Protein 1DCZ (pdb70)

Sequence (77 aa):
AGAGKAGEGEIPAPLAGTVSKILVKEGDTVKAGQTVLVLEAMKMETEINAPTDGKVEKVLVKERDAVQGGQGLIKIG

B-factor: mean 32.0, std 0.0, range [32.0, 32.0]

Secondary structure (DSSP, 8-state):
--SS---SSEEEBSSS-EEEEE---TT-EE-TTSEEEEEEETTEEEEEE-SSSEEEEEE---TT-B--BTSEEEEE-

Solvent-accessible surface area: 5032 Å² total; per-residue (Å²): 164,58,89,24,148,30,60,168,34,53,8,64,7,79,68,68,10,56,4,39,128,48,99,5,136,102,55,65,89,2,146,60,42,102,32,0,0,28,0,74,16,189,211,138,126,41,119,6,76,5,72,81,103,12,88,2,92,114,23,87,4,145,96,224,63,77,7,79,41,21,46,3,0,0,71,23,81

Radius of gyration: 11.22 Å; Cα contacts (8 Å, |Δi|>4): 204; chains: 1; bounding box: 32×29×19 Å

Organism: Propionibacterium freudenreichii subsp. shermanii (NCBI:txid1752)

Nearest PDB structures (fol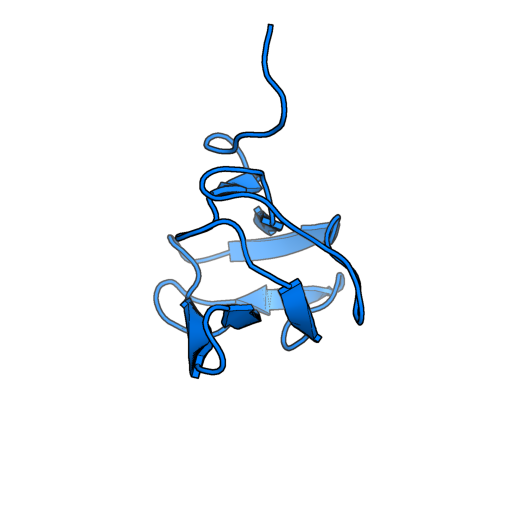dseek):
  1dd2-assembly1_A  TM=9.713E-01  e=3.442E-15  Propionibacterium freudenreichii subsp. shermanii
  2evb-assembly1_A  TM=9.423E-01  e=9.203E-09  Pyrococcus horikoshii OT3
  5gu9-assembly1_A  TM=9.365E-01  e=1.200E-08  Pyrococcus horikoshii OT3
  4hnv-assembly1_B  TM=8.820E-01  e=1.494E-07  Staphylococcus aureus
  4qsh-assembly1_D  TM=9.207E-01  e=4.321E-07  Listeria monocytogenes

Foldseek 3Di:
DDPFADDAQFDFAQFWFAFAFADADQPDWFAQFDFGTWTADPNDIDTHGHNHTFHFNDAPHDHRGTDGGRGGGTGGD

InterPro domains:
  IPR000089 Biotin/lipoyl attachment [PF00364] (56-122)
  IPR000089 Biotin/lipoyl attachment [PS50968] (46-123)
  IPR001882 Biotin-binding site [PS00188] (79-96)
  IPR011053 Single hybrid motif [SSF51230] (51-122)
  IPR050709 Biotin Carboxyl Carrier/Decarboxylase Components [PTHR45266] (2-122)

CATH classification: 2.40.50.100

Structure (mmCIF, N/CA/C/O backbone):
data_1DCZ
#
_entry.id   1DCZ
#
_cell.length_a   1.000
_cell.length_b   1.000
_cell.length_c   1.000
_cell.angle_alpha   90.00
_cell.angle_beta   90.00
_cell.angle_gamma   90.00
#
_symmetry.space_group_name_H-M   'P 1'
#
loop_
_atom_site.group_PDB
_atom_site.id
_atom_site.type_symbol
_atom_site.label_atom_id
_atom_site.label_alt_id
_atom_site.label_comp_id
_atom_site.label_asym_id
_atom_site.label_entity_id
_atom_site.label_seq_id
_atom_site.pdbx_PDB_ins_code
_atom_site.Cartn_x
_atom_site.Cartn_y
_atom_site.Cartn_z
_atom_site.occupancy
_atom_site.B_iso_or_equiv
_atom_site.auth_seq_id
_atom_site.auth_comp_id
_atom_site.auth_asym_id
_atom_site.auth_atom_id
_atom_site.pdbx_PDB_model_num
ATOM 1 N N . ALA A 1 1 ? 17.858 9.876 -6.108 1.00 32.00 47 ALA A N 1
ATOM 2 C CA . ALA A 1 1 ? 18.611 9.528 -4.871 1.00 32.00 47 ALA A CA 1
ATOM 3 C C . ALA A 1 1 ? 17.701 8.734 -3.938 1.00 32.00 47 ALA A C 1
ATOM 4 O O . ALA A 1 1 ? 17.782 8.854 -2.716 1.00 32.00 47 ALA A O 1
ATOM 13 N N . GLY A 1 2 ? 16.833 7.919 -4.531 1.00 32.00 48 GLY A N 1
ATOM 14 C CA . GLY A 1 2 ? 15.908 7.105 -3.746 1.00 32.00 48 GLY A CA 1
ATOM 15 C C . GLY A 1 2 ? 15.334 5.972 -4.589 1.00 32.00 48 GLY A C 1
ATOM 16 O O . GLY A 1 2 ? 14.864 6.187 -5.706 1.00 32.00 48 GLY A O 1
ATOM 20 N N . ALA A 1 3 ? 15.377 4.762 -4.040 1.00 32.00 49 ALA A N 1
ATOM 21 C CA . ALA A 1 3 ? 14.857 3.595 -4.749 1.00 32.00 49 ALA A CA 1
ATOM 22 C C . ALA A 1 3 ? 13.332 3.589 -4.716 1.00 32.00 49 ALA A C 1
ATOM 23 O O . ALA A 1 3 ? 12.677 3.162 -5.666 1.00 32.00 49 ALA A O 1
ATOM 30 N N . GLY A 1 4 ? 12.775 4.069 -3.607 1.00 32.00 50 GLY A N 1
ATOM 31 C CA . GLY A 1 4 ? 11.324 4.117 -3.454 1.00 32.00 50 GLY A CA 1
ATOM 32 C C . GLY A 1 4 ? 10.944 4.497 -2.027 1.00 32.00 50 GLY A C 1
ATOM 33 O O . GLY A 1 4 ? 11.348 3.843 -1.066 1.00 32.00 50 GLY A O 1
ATOM 37 N N . LYS A 1 5 ? 10.161 5.564 -1.901 1.00 32.00 51 LYS A N 1
ATOM 38 C CA . LYS A 1 5 ? 9.728 6.028 -0.585 1.00 32.00 51 LYS A CA 1
ATOM 39 C C . LYS A 1 5 ? 8.385 6.746 -0.687 1.00 32.00 51 LYS A C 1
ATOM 40 O O . LYS A 1 5 ? 7.915 7.062 -1.780 1.00 32.00 51 LYS A O 1
ATOM 59 N N . ALA A 1 6 ? 7.774 6.997 0.467 1.00 32.00 52 ALA A N 1
ATOM 60 C CA . ALA A 1 6 ? 6.482 7.676 0.504 1.00 32.00 52 ALA A CA 1
ATOM 61 C C . ALA A 1 6 ? 6.457 8.708 1.628 1.00 32.00 52 ALA A C 1
ATOM 62 O O . ALA A 1 6 ? 7.427 8.861 2.371 1.00 32.00 52 ALA A O 1
ATOM 69 N N . GLY A 1 7 ? 5.336 9.414 1.746 1.00 32.00 53 GLY A N 1
ATOM 70 C CA . GLY A 1 7 ? 5.196 10.428 2.787 1.00 32.00 53 GLY A CA 1
ATOM 71 C C . GLY A 1 7 ? 4.092 11.422 2.439 1.00 32.00 53 GLY A C 1
ATOM 72 O O . GLY A 1 7 ? 3.149 11.617 3.207 1.00 32.00 53 GLY A O 1
ATOM 76 N N . GLU A 1 8 ? 4.222 12.054 1.276 1.00 32.00 54 GLU A N 1
ATOM 77 C CA . GLU A 1 8 ? 3.231 13.034 0.839 1.00 32.00 54 GLU A CA 1
ATOM 78 C C . GLU A 1 8 ? 2.258 12.413 -0.158 1.00 32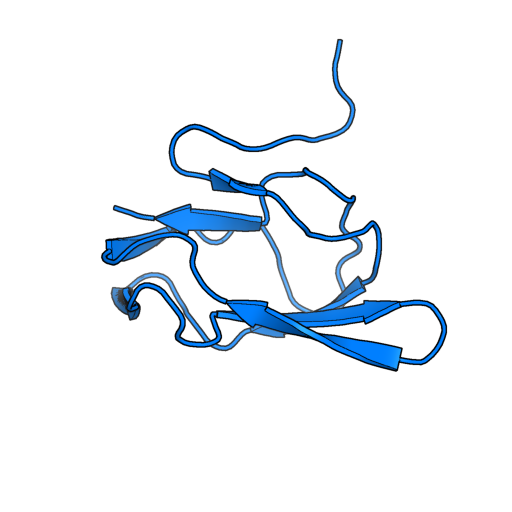.00 54 GLU A C 1
ATOM 79 O O . GLU A 1 8 ? 2.546 12.315 -1.351 1.00 32.00 54 GLU A O 1
ATOM 91 N N . GLY A 1 9 ? 1.099 11.999 0.346 1.00 32.00 55 GLY A N 1
ATOM 92 C CA . GLY A 1 9 ? 0.080 11.392 -0.506 1.00 32.00 55 GLY A CA 1
ATOM 93 C C . GLY A 1 9 ? 0.250 9.879 -0.564 1.00 32.00 55 GLY A C 1
ATOM 94 O O . GLY A 1 9 ? -0.680 9.123 -0.282 1.00 32.00 55 GLY A O 1
ATOM 98 N N . GLU A 1 10 ? 1.450 9.446 -0.935 1.00 32.00 56 GLU A N 1
ATOM 99 C CA . GLU A 1 10 ? 1.738 8.018 -1.032 1.00 32.00 56 GLU A CA 1
ATOM 100 C C . GLU A 1 10 ? 2.034 7.438 0.347 1.00 32.00 56 GLU A C 1
ATOM 101 O O . GLU A 1 10 ? 2.836 7.982 1.107 1.00 32.00 56 GLU A O 1
ATOM 113 N N . ILE A 1 11 ? 1.379 6.324 0.660 1.00 32.00 57 ILE A N 1
ATOM 114 C CA . ILE A 1 11 ? 1.583 5.672 1.951 1.00 32.00 57 ILE A CA 1
ATOM 115 C C . ILE A 1 11 ? 2.849 4.808 1.909 1.00 32.00 57 ILE A C 1
ATOM 116 O O . ILE A 1 11 ? 3.022 4.003 0.994 1.00 32.00 57 ILE A O 1
ATOM 132 N N . PRO A 1 12 ? 3.753 4.959 2.890 1.00 32.00 58 PRO A N 1
ATOM 133 C CA . PRO A 1 12 ? 4.996 4.176 2.931 1.00 32.00 58 PRO A CA 1
ATOM 134 C C . PRO A 1 12 ? 4.754 2.728 3.350 1.00 32.00 58 PRO A C 1
ATOM 135 O O . PRO A 1 12 ? 3.960 2.451 4.249 1.00 32.00 58 PRO A O 1
ATOM 146 N N . ALA A 1 13 ? 5.449 1.808 2.688 1.00 32.00 59 ALA A N 1
ATOM 147 C CA . ALA A 1 13 ? 5.305 0.389 2.998 1.00 32.00 59 ALA A CA 1
ATOM 148 C C . ALA A 1 13 ? 6.051 0.048 4.291 1.00 32.00 59 ALA A C 1
ATOM 149 O O . ALA A 1 13 ? 7.072 0.659 4.604 1.00 32.00 59 ALA A O 1
ATOM 156 N N . PRO A 1 14 ? 5.549 -0.930 5.058 1.00 32.00 60 PRO A N 1
ATOM 157 C CA . PRO A 1 14 ? 6.183 -1.340 6.321 1.00 32.00 60 PRO A CA 1
ATOM 158 C C . PRO A 1 14 ? 7.482 -2.110 6.095 1.00 32.00 60 PRO A C 1
ATOM 159 O O . PRO A 1 14 ? 8.393 -2.074 6.922 1.00 32.00 60 PRO A O 1
ATOM 170 N N . LEU A 1 15 ? 7.555 -2.806 4.965 1.00 32.00 61 LEU A N 1
ATOM 171 C CA . LEU A 1 15 ? 8.746 -3.584 4.636 1.00 32.00 61 LEU A CA 1
ATOM 172 C C . LEU A 1 15 ? 8.746 -3.960 3.158 1.00 32.00 61 LEU A C 1
ATOM 173 O O . LEU A 1 15 ? 7.706 -3.950 2.500 1.00 32.00 61 LEU A O 1
ATOM 189 N N . ALA A 1 16 ? 9.927 -4.293 2.645 1.00 32.00 62 ALA A N 1
ATOM 190 C CA . ALA A 1 16 ? 10.057 -4.673 1.241 1.00 32.00 62 ALA A CA 1
ATOM 191 C C . ALA A 1 16 ? 9.576 -6.105 1.031 1.00 32.00 62 ALA A C 1
ATOM 192 O O . ALA A 1 1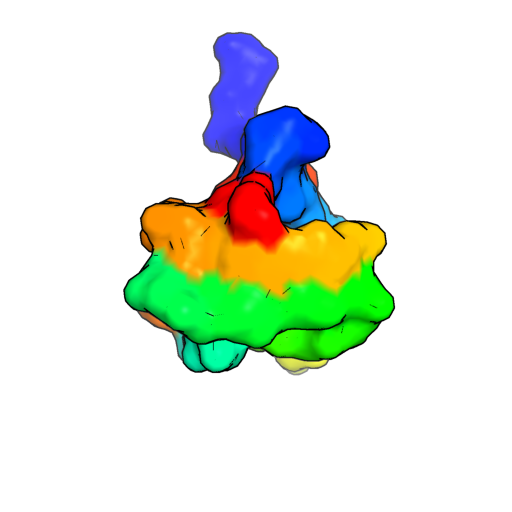6 ? 10.326 -7.062 1.222 1.00 32.00 62 ALA A O 1
ATOM 199 N N . GLY A 1 17 ? 8.313 -6.240 0.635 1.00 32.00 63 GLY A N 1
ATOM 200 C CA . GLY A 1 17 ? 7.736 -7.561 0.400 1.00 32.00 63 GLY A CA 1
ATOM 201 C C . GLY A 1 17 ? 7.158 -7.657 -1.007 1.00 32.00 63 GLY A C 1
ATOM 202 O O . GLY A 1 17 ? 7.721 -7.122 -1.963 1.00 32.00 63 GLY A O 1
ATOM 206 N N . THR A 1 18 ? 6.026 -8.345 -1.124 1.00 32.00 64 THR A N 1
ATOM 207 C CA . THR A 1 18 ? 5.376 -8.508 -2.421 1.00 32.00 64 THR A CA 1
ATOM 208 C C . THR A 1 18 ? 3.868 -8.324 -2.288 1.00 32.00 64 THR A C 1
ATOM 209 O O . THR A 1 18 ? 3.255 -8.778 -1.322 1.00 32.00 64 THR A O 1
ATOM 220 N N . VAL A 1 19 ? 3.276 -7.653 -3.272 1.00 32.00 65 VAL A N 1
ATOM 221 C CA . VAL A 1 19 ? 1.835 -7.412 -3.259 1.00 32.00 65 VAL A CA 1
ATOM 222 C C . VAL A 1 19 ? 1.080 -8.713 -3.517 1.00 32.00 65 VAL A C 1
ATOM 223 O O . VAL A 1 19 ? 1.334 -9.411 -4.498 1.00 32.00 65 VAL A O 1
ATOM 236 N N . SER A 1 20 ? 0.149 -9.030 -2.621 1.00 32.00 66 SER A N 1
ATOM 237 C CA . SER A 1 20 ? -0.639 -10.251 -2.758 1.00 32.00 66 SER A CA 1
ATOM 238 C C . SER A 1 20 ? -2.005 -9.941 -3.363 1.00 32.00 66 SER A C 1
ATOM 239 O O . SER A 1 20 ? -2.409 -10.540 -4.360 1.00 32.00 66 SER A O 1
ATOM 247 N N . LYS A 1 21 ? -2.713 -8.999 -2.745 1.00 32.00 67 LYS A N 1
ATOM 248 C CA . LYS A 1 21 ? -4.037 -8.617 -3.229 1.00 32.00 67 LYS A CA 1
ATOM 249 C C . LYS A 1 21 ? -4.344 -7.168 -2.860 1.00 32.00 67 LYS A C 1
ATOM 250 O O . LYS A 1 21 ? -3.897 -6.666 -1.829 1.00 32.00 67 LYS A O 1
ATOM 269 N N . ILE A 1 22 ? -5.117 -6.505 -3.716 1.00 32.00 68 ILE A N 1
ATOM 270 C CA . ILE A 1 22 ? -5.487 -5.113 -3.476 1.00 32.00 68 ILE A CA 1
ATOM 271 C C . ILE A 1 22 ? -6.896 -5.038 -2.894 1.00 32.00 68 ILE A C 1
ATOM 272 O O . ILE A 1 22 ? -7.827 -5.662 -3.404 1.00 32.00 68 ILE A O 1
ATOM 288 N N . LEU A 1 23 ? -7.042 -4.270 -1.818 1.00 32.00 69 LEU A N 1
ATOM 289 C CA . LEU A 1 23 ? -8.343 -4.124 -1.171 1.00 32.00 69 LEU A CA 1
ATOM 290 C C . LEU A 1 23 ? -9.015 -2.824 -1.602 1.00 32.00 69 LEU A C 1
ATOM 291 O O . LEU A 1 23 ? -10.238 -2.755 -1.728 1.00 32.00 69 LEU A O 1
ATOM 307 N N . VAL A 1 24 ? -8.205 -1.793 -1.825 1.00 32.00 70 VAL A N 1
ATOM 308 C CA . VAL A 1 24 ? -8.738 -0.498 -2.239 1.00 32.00 70 VAL A CA 1
ATOM 309 C C . VAL A 1 24 ? -8.393 -0.213 -3.697 1.00 32.00 70 VAL A C 1
ATOM 310 O O . VAL A 1 24 ? -7.341 -0.617 -4.194 1.00 32.00 70 VAL A O 1
ATOM 323 N N . LYS A 1 25 ? -9.293 0.493 -4.373 1.00 32.00 71 LYS A N 1
ATOM 324 C CA . LYS A 1 25 ? -9.082 0.839 -5.775 1.00 32.00 71 LYS A CA 1
ATOM 325 C C . LYS A 1 25 ? -9.449 2.299 -6.015 1.00 32.00 71 LYS A C 1
ATOM 326 O O . LYS A 1 25 ? -10.153 2.916 -5.216 1.00 32.00 71 LYS A O 1
ATOM 345 N N . GLU A 1 26 ? -8.962 2.847 -7.125 1.00 32.00 72 GLU A N 1
ATOM 346 C CA . GLU A 1 26 ? -9.244 4.241 -7.464 1.00 32.00 72 GLU A CA 1
ATOM 347 C C . GLU A 1 26 ? -10.747 4.469 -7.595 1.00 32.00 72 GLU A C 1
ATOM 348 O O . GLU A 1 26 ? -11.358 4.120 -8.605 1.00 32.00 72 GLU A O 1
ATOM 360 N N . GLY A 1 27 ? -11.335 5.059 -6.558 1.00 32.00 73 GLY A N 1
ATOM 361 C CA . GLY A 1 27 ? -12.770 5.331 -6.562 1.00 32.00 73 GLY A CA 1
ATOM 362 C C . GLY A 1 27 ? -13.379 5.058 -5.189 1.00 32.00 73 GLY A C 1
ATOM 363 O O . GLY A 1 27 ? -14.354 5.694 -4.791 1.00 32.00 73 GLY A O 1
ATOM 367 N N . ASP A 1 28 ? -12.793 4.103 -4.471 1.00 32.00 74 ASP A N 1
ATOM 368 C CA . ASP A 1 28 ? -13.288 3.753 -3.142 1.00 32.00 74 ASP A CA 1
ATOM 369 C C . ASP A 1 28 ? -12.578 4.579 -2.074 1.00 32.00 74 ASP A C 1
ATOM 370 O O . ASP A 1 28 ? -11.420 4.966 -2.235 1.00 32.00 74 ASP A O 1
ATOM 379 N N . THR A 1 29 ? -13.286 4.843 -0.980 1.00 32.00 75 THR A N 1
ATOM 380 C CA . THR A 1 29 ? -12.716 5.624 0.115 1.00 32.00 75 THR A CA 1
ATOM 381 C C . THR A 1 29 ? -12.198 4.700 1.212 1.00 32.00 75 THR A C 1
ATOM 382 O O . THR A 1 29 ? -12.721 3.605 1.420 1.00 32.00 75 THR A O 1
ATOM 393 N N . VAL A 1 30 ? -11.163 5.1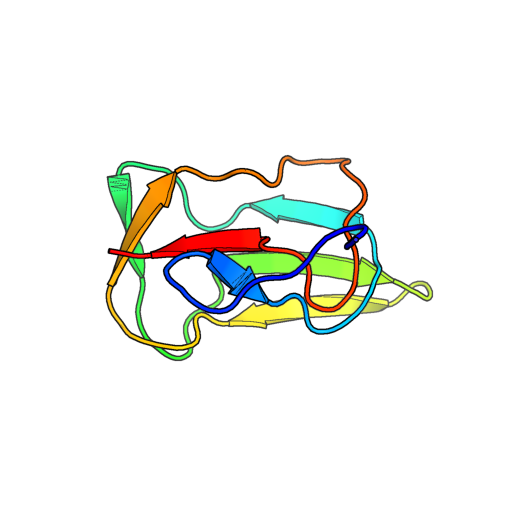54 1.912 1.00 32.00 76 VAL A N 1
ATOM 394 C CA . VAL A 1 30 ? -10.577 4.360 2.988 1.00 32.00 76 VAL A CA 1
ATOM 395 C C . VAL A 1 30 ? -10.580 5.146 4.295 1.00 32.00 76 VAL A C 1
ATOM 396 O O . VAL A 1 30 ? -10.848 6.347 4.314 1.00 32.00 76 VAL A O 1
ATOM 409 N N . LYS A 1 31 ? -10.276 4.452 5.388 1.00 32.00 77 LYS A N 1
ATOM 410 C CA . LYS A 1 31 ? -10.243 5.090 6.700 1.00 32.00 77 LYS A CA 1
ATOM 411 C C . LYS A 1 31 ? -8.926 4.784 7.405 1.00 32.00 77 LYS A C 1
ATOM 412 O O . LYS A 1 31 ? -8.327 3.727 7.201 1.00 32.00 77 LYS A O 1
ATOM 431 N N . ALA A 1 32 ? -8.481 5.723 8.235 1.00 32.00 78 ALA A N 1
ATOM 432 C CA . ALA A 1 32 ? -7.228 5.549 8.969 1.00 32.00 78 ALA A CA 1
ATOM 433 C C . ALA A 1 32 ? -7.298 4.318 9.869 1.00 32.00 78 ALA A C 1
ATOM 434 O O . ALA A 1 32 ? -7.840 4.368 10.973 1.00 32.00 78 ALA A O 1
ATOM 441 N N . GLY A 1 33 ? -6.739 3.213 9.384 1.00 32.00 79 GLY A N 1
ATOM 442 C CA . GLY A 1 33 ? -6.739 1.971 10.152 1.00 32.00 79 GLY A CA 1
ATOM 443 C C . GLY A 1 33 ? -7.220 0.802 9.298 1.00 32.00 79 GLY A C 1
ATOM 444 O O . GLY A 1 33 ? -6.731 -0.321 9.425 1.00 32.00 79 GLY A O 1
ATOM 448 N N . GLN A 1 34 ? -8.186 1.078 8.427 1.00 32.00 80 GLN A N 1
ATOM 449 C CA . GLN A 1 34 ? -8.731 0.042 7.554 1.00 32.00 80 GLN A CA 1
ATOM 450 C C . GLN A 1 34 ? -7.655 -0.481 6.607 1.00 32.00 80 GLN A C 1
ATOM 451 O O . GLN A 1 34 ? -6.812 0.275 6.123 1.00 32.00 80 GLN A O 1
ATOM 465 N N . THR A 1 35 ? -7.695 -1.785 6.346 1.00 32.00 81 THR A N 1
ATOM 466 C CA . THR A 1 35 ? -6.720 -2.404 5.453 1.00 32.00 81 THR A CA 1
ATOM 467 C C . THR A 1 35 ? -6.910 -1.896 4.028 1.00 32.00 81 THR A C 1
ATOM 468 O O . THR A 1 35 ? -8.035 -1.749 3.550 1.00 32.00 81 THR A O 1
ATOM 479 N N . VAL A 1 36 ? -5.795 -1.622 3.356 1.00 32.00 82 VAL A N 1
ATOM 480 C CA . VAL A 1 36 ? -5.847 -1.123 1.983 1.00 32.00 82 VAL A CA 1
ATOM 481 C C . VAL A 1 36 ? -5.257 -2.141 1.005 1.00 32.00 82 VAL A C 1
ATOM 482 O O . VAL A 1 36 ? -5.671 -2.220 -0.151 1.00 32.00 82 VAL A O 1
ATOM 495 N N . LEU A 1 37 ? -4.282 -2.913 1.478 1.00 32.00 83 LEU A N 1
ATOM 496 C CA . LEU A 1 37 ? -3.643 -3.913 0.628 1.00 32.00 83 LEU A CA 1
ATOM 497 C C . LEU A 1 37 ? -2.898 -4.942 1.475 1.00 32.00 83 LEU A C 1
ATOM 498 O O . LEU A 1 37 ? -2.409 -4.637 2.563 1.00 32.00 83 LEU A O 1
ATOM 514 N N . VAL A 1 38 ? -2.814 -6.165 0.957 1.00 32.00 84 VAL A N 1
ATOM 515 C CA . VAL A 1 38 ? -2.123 -7.239 1.665 1.00 32.00 84 VAL A CA 1
ATOM 516 C C . VAL A 1 38 ? -0.732 -7.448 1.074 1.00 32.00 84 VAL A C 1
ATOM 517 O O . VAL A 1 38 ? -0.551 -7.431 -0.144 1.00 32.00 84 VAL A O 1
ATOM 530 N N . LEU A 1 39 ? 0.251 -7.643 1.949 1.00 32.00 85 LEU A N 1
ATOM 531 C CA . LEU A 1 39 ? 1.625 -7.852 1.501 1.00 32.00 85 LEU A CA 1
ATOM 532 C C . LEU A 1 39 ? 2.095 -9.259 1.854 1.00 32.00 85 LEU A C 1
ATOM 533 O O . LEU A 1 39 ? 1.510 -9.932 2.703 1.00 32.00 85 LEU A O 1
ATOM 549 N N . GLU A 1 40 ? 3.162 -9.696 1.191 1.00 32.00 86 GLU A N 1
ATOM 550 C CA . GLU A 1 40 ? 3.710 -11.026 1.437 1.00 32.00 86 GLU A CA 1
ATOM 551 C C . GLU A 1 40 ? 5.233 -10.969 1.514 1.00 32.00 86 GLU A C 1
ATOM 552 O O . GLU A 1 40 ? 5.909 -10.693 0.524 1.00 32.00 86 GLU A O 1
ATOM 564 N N . ALA A 1 41 ? 5.763 -11.233 2.705 1.00 32.00 87 ALA A N 1
ATOM 565 C CA . ALA A 1 41 ? 7.209 -11.209 2.906 1.00 32.00 87 ALA A CA 1
ATOM 566 C C . ALA A 1 41 ? 7.612 -12.202 3.992 1.00 32.00 87 ALA A C 1
ATOM 567 O O . ALA A 1 41 ? 6.946 -12.324 5.020 1.00 32.00 87 ALA A O 1
ATOM 574 N N . MET A 1 42 ? 8.711 -12.912 3.750 1.00 32.00 88 MET A N 1
ATOM 575 C CA . MET A 1 42 ? 9.202 -13.897 4.712 1.00 32.00 88 MET A CA 1
ATOM 576 C C . MET A 1 42 ? 8.159 -14.987 4.942 1.00 32.00 88 MET A C 1
ATOM 577 O O . MET A 1 42 ? 8.052 -15.544 6.035 1.00 32.00 88 MET A O 1
ATOM 591 N N . LYS A 1 43 ? 7.391 -15.286 3.896 1.00 32.00 89 LYS A N 1
ATOM 592 C CA . LYS A 1 43 ? 6.355 -16.314 3.988 1.00 32.00 89 LYS A CA 1
ATOM 593 C C . LYS A 1 43 ? 5.326 -15.942 5.053 1.00 32.00 89 LYS A C 1
ATOM 594 O O . LYS A 1 43 ? 4.765 -16.808 5.725 1.00 32.00 89 LYS A O 1
ATOM 613 N N . MET A 1 44 ? 5.084 -14.642 5.197 1.00 32.00 90 MET A N 1
ATOM 614 C CA . MET A 1 44 ? 4.120 -14.162 6.183 1.00 32.00 90 MET A CA 1
ATOM 615 C C . MET A 1 44 ? 3.270 -13.040 5.595 1.00 32.00 90 MET A C 1
ATOM 616 O O . M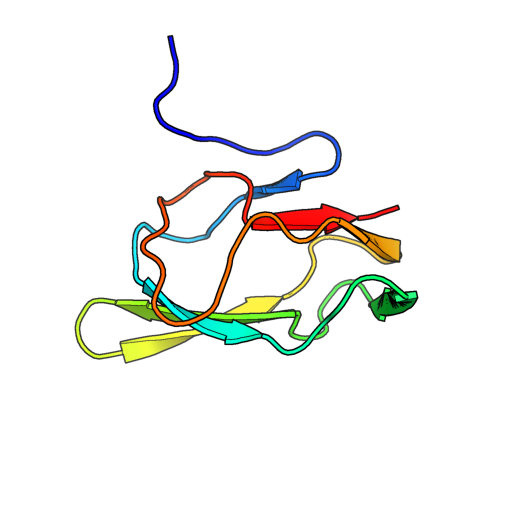ET A 1 44 ? 3.788 -12.012 5.159 1.00 32.00 90 MET A O 1
ATOM 630 N N . GLU A 1 45 ? 1.957 -13.250 5.589 1.00 32.00 91 GLU A N 1
ATOM 631 C CA . GLU A 1 45 ? 1.036 -12.251 5.053 1.00 32.00 91 GLU A CA 1
ATOM 632 C C . GLU A 1 45 ? 0.933 -11.060 6.001 1.00 32.00 91 GLU A C 1
ATOM 633 O O . GLU A 1 45 ? 0.642 -11.216 7.187 1.00 32.00 91 GLU A O 1
ATOM 645 N N . THR A 1 46 ? 1.176 -9.868 5.464 1.00 32.00 92 THR A N 1
ATOM 646 C CA . THR A 1 46 ? 1.109 -8.652 6.269 1.00 32.00 92 THR A CA 1
ATOM 647 C C . THR A 1 46 ? 0.050 -7.705 5.715 1.00 32.00 92 THR A C 1
ATOM 648 O O . THR A 1 46 ? 0.050 -7.375 4.529 1.00 32.00 92 THR A O 1
ATOM 659 N N . GLU A 1 47 ? -0.854 -7.272 6.589 1.00 32.00 93 GLU A N 1
ATOM 660 C CA . GLU A 1 47 ? -1.920 -6.361 6.179 1.00 32.00 93 GLU A CA 1
ATOM 661 C C . GLU A 1 47 ? -1.436 -4.916 6.231 1.00 32.00 93 GLU A C 1
ATOM 662 O O . GLU A 1 47 ? -0.704 -4.523 7.139 1.00 32.00 93 GLU A O 1
ATOM 674 N N . ILE A 1 48 ? -1.855 -4.129 5.245 1.00 32.00 94 ILE A N 1
ATOM 675 C CA . ILE A 1 48 ? -1.462 -2.724 5.185 1.00 32.00 94 ILE A CA 1
ATOM 676 C C . ILE A 1 48 ? -2.653 -1.827 5.508 1.00 32.00 94 ILE A C 1
ATOM 677 O O . ILE A 1 48 ? -3.662 -1.834 4.805 1.00 32.00 94 ILE A O 1
ATOM 693 N N . ASN A 1 49 ? -2.523 -1.055 6.583 1.00 32.00 95 ASN A N 1
ATOM 694 C CA . ASN A 1 49 ? -3.595 -0.154 6.995 1.00 32.00 95 ASN A CA 1
ATOM 695 C C . ASN A 1 49 ? -3.262 1.282 6.605 1.00 32.00 95 ASN A C 1
ATOM 696 O O . ASN A 1 49 ? -2.119 1.724 6.721 1.00 32.00 95 ASN A O 1
ATOM 707 N N . ALA A 1 50 ? -4.276 2.006 6.137 1.00 32.00 96 ALA A N 1
ATOM 708 C CA . ALA A 1 50 ? -4.082 3.395 5.729 1.00 32.00 96 ALA A CA 1
ATOM 709 C C . ALA A 1 50 ? -3.616 4.242 6.917 1.00 32.00 96 ALA A C 1
ATOM 710 O O . ALA A 1 50 ? -4.038 4.014 8.051 1.00 32.00 96 ALA A O 1
ATOM 717 N N . PRO A 1 51 ? -2.741 5.228 6.675 1.00 32.00 97 PRO A N 1
ATOM 718 C CA . PRO A 1 51 ? -2.229 6.100 7.742 1.00 32.00 97 PRO A CA 1
ATOM 719 C C . PRO A 1 51 ? -3.280 7.095 8.230 1.00 32.00 97 PRO A C 1
ATOM 720 O O . PRO A 1 51 ? -3.359 7.404 9.419 1.00 32.00 97 PRO A O 1
ATOM 731 N N . THR A 1 52 ? -4.086 7.590 7.295 1.00 32.00 98 THR A N 1
ATOM 732 C CA . THR A 1 52 ? -5.133 8.549 7.635 1.00 32.00 98 THR A CA 1
ATOM 733 C C . THR A 1 52 ? -6.342 8.357 6.727 1.00 32.00 98 THR A C 1
ATOM 734 O O . THR A 1 52 ? -6.259 7.702 5.688 1.00 32.00 98 THR A O 1
ATOM 745 N N . ASP A 1 53 ? -7.469 8.938 7.130 1.00 32.00 99 ASP A N 1
ATOM 746 C CA . ASP A 1 53 ? -8.695 8.826 6.344 1.00 32.00 99 ASP A CA 1
ATOM 747 C C . ASP A 1 53 ? -8.548 9.567 5.020 1.00 32.00 99 ASP A C 1
ATOM 748 O O . ASP A 1 53 ? -7.933 10.632 4.952 1.00 32.00 99 ASP A O 1
ATOM 757 N N . GLY A 1 54 ? -9.121 8.991 3.968 1.00 32.00 100 GLY A N 1
ATOM 758 C CA . GLY A 1 54 ? -9.050 9.604 2.644 1.00 32.00 100 GLY A CA 1
ATOM 759 C C . GLY A 1 54 ? -9.622 8.671 1.582 1.00 32.00 100 GLY A C 1
ATOM 760 O O . GLY A 1 54 ? -10.371 7.743 1.888 1.00 32.00 100 GLY A O 1
ATOM 764 N N . LYS A 1 55 ? -9.261 8.930 0.328 1.00 32.00 101 LYS A N 1
ATOM 765 C CA . LYS A 1 55 ? -9.743 8.109 -0.779 1.00 32.00 101 LYS A CA 1
ATOM 766 C C . LYS A 1 55 ? -8.599 7.772 -1.731 1.00 32.00 101 LYS A C 1
ATOM 767 O O . LYS A 1 55 ? -7.682 8.570 -1.930 1.00 32.00 101 LYS A O 1
ATOM 786 N N . VAL A 1 56 ? -8.664 6.580 -2.318 1.00 32.00 102 VAL A N 1
ATOM 787 C CA . VAL A 1 56 ? -7.631 6.142 -3.252 1.00 32.00 102 VAL A CA 1
ATOM 788 C C . VAL A 1 56 ? -7.785 6.866 -4.586 1.00 32.00 102 VAL A C 1
ATOM 789 O O . VAL A 1 56 ? -8.753 6.654 -5.316 1.00 32.00 102 VAL A O 1
ATOM 802 N N . GLU A 1 57 ? -6.8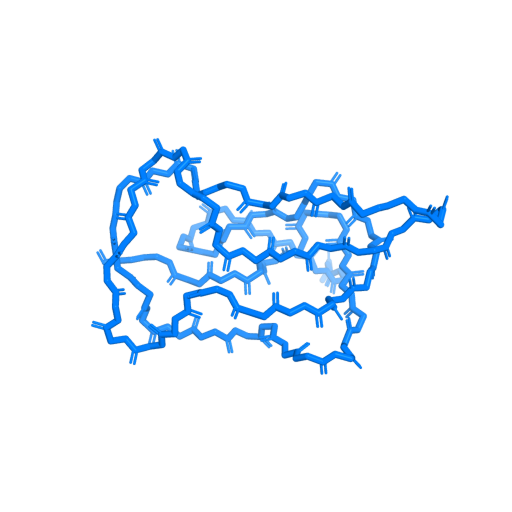19 7.728 -4.894 1.00 32.00 103 GLU A N 1
ATOM 803 C CA . GLU A 1 57 ? -6.858 8.484 -6.143 1.00 32.00 103 GLU A CA 1
ATOM 804 C C . GLU A 1 57 ? -6.057 7.773 -7.231 1.00 32.00 103 GLU A C 1
ATOM 805 O O . GLU A 1 57 ? -6.358 7.892 -8.419 1.00 32.00 103 GLU A O 1
ATOM 817 N N . LYS A 1 58 ? -5.032 7.031 -6.816 1.00 32.00 104 LYS A N 1
ATOM 818 C CA . LYS A 1 58 ? -4.197 6.306 -7.769 1.00 32.00 104 LYS A CA 1
ATOM 819 C C . LYS A 1 58 ? -3.402 5.214 -7.061 1.00 32.00 104 LYS A C 1
ATOM 820 O O . LYS A 1 58 ? -2.712 5.469 -6.073 1.00 32.00 104 LYS A O 1
ATOM 839 N N . VAL A 1 59 ? -3.506 3.993 -7.578 1.00 32.00 105 VAL A N 1
ATOM 840 C CA . VAL A 1 59 ? -2.791 2.863 -6.989 1.00 32.00 105 VAL A CA 1
ATOM 841 C C . VAL A 1 59 ? -1.563 2.519 -7.827 1.00 32.00 105 VAL A C 1
ATOM 842 O O . VAL A 1 59 ? -1.677 2.023 -8.948 1.00 32.00 105 VAL A O 1
ATOM 855 N N . LEU A 1 60 ? -0.388 2.787 -7.267 1.00 32.00 106 LEU A N 1
ATOM 856 C CA . LEU A 1 60 ? 0.861 2.502 -7.967 1.00 32.00 106 LEU A CA 1
ATOM 857 C C . LEU A 1 60 ? 1.215 1.023 -7.846 1.00 32.00 106 LEU A C 1
ATOM 858 O O . LEU A 1 60 ? 1.816 0.438 -8.748 1.00 32.00 106 LEU A O 1
ATOM 874 N N . VAL A 1 61 ? 0.835 0.425 -6.720 1.00 32.00 107 VAL A N 1
ATOM 875 C CA . VAL A 1 61 ? 1.118 -0.988 -6.488 1.00 32.00 107 VAL A CA 1
ATOM 876 C C . VAL A 1 61 ? 0.082 -1.864 -7.187 1.00 32.00 107 VAL A C 1
ATOM 877 O O . VAL A 1 61 ? -1.105 -1.539 -7.225 1.00 32.00 107 VAL A O 1
ATOM 890 N N . LYS A 1 62 ? 0.546 -2.982 -7.738 1.00 32.00 108 LYS A N 1
ATOM 891 C CA . LYS A 1 62 ? -0.346 -3.905 -8.434 1.00 32.00 108 LYS A CA 1
ATOM 892 C C . LYS A 1 62 ? -0.146 -5.325 -7.915 1.00 32.00 108 LYS A C 1
ATOM 893 O O . LYS A 1 62 ? 0.867 -5.635 -7.288 1.00 32.00 108 LYS A O 1
ATOM 912 N N . GLU A 1 63 ? -1.125 -6.185 -8.183 1.00 32.00 109 GLU A N 1
ATOM 913 C CA . GLU A 1 63 ? -1.049 -7.574 -7.738 1.00 32.00 109 GLU A CA 1
ATOM 914 C C . GLU A 1 63 ? 0.160 -8.268 -8.359 1.00 32.00 109 GLU A C 1
ATOM 915 O O . GLU A 1 63 ? 0.543 -7.982 -9.494 1.00 32.00 109 GLU A O 1
ATOM 927 N N . ARG A 1 64 ? 0.758 -9.182 -7.599 1.00 32.00 110 ARG A N 1
ATOM 928 C CA . ARG A 1 64 ? 1.928 -9.917 -8.077 1.00 32.00 110 ARG A CA 1
ATOM 929 C C . ARG A 1 64 ? 3.071 -8.956 -8.394 1.00 32.00 110 ARG A C 1
ATOM 930 O O . ARG A 1 64 ? 3.867 -9.193 -9.302 1.00 32.00 110 ARG A O 1
ATOM 951 N N . ASP A 1 65 ? 3.141 -7.868 -7.631 1.00 32.00 111 ASP A N 1
ATOM 952 C CA . ASP A 1 65 ? 4.190 -6.873 -7.834 1.00 32.00 111 ASP A CA 1
ATOM 953 C C . ASP A 1 65 ? 5.068 -6.766 -6.591 1.00 32.00 111 ASP A C 1
ATOM 954 O O . ASP A 1 65 ? 4.603 -6.959 -5.467 1.00 32.00 111 ASP A O 1
ATOM 963 N N . ALA A 1 66 ? 6.343 -6.458 -6.806 1.00 32.00 112 ALA A N 1
ATOM 964 C CA . ALA A 1 66 ? 7.283 -6.328 -5.695 1.00 32.00 112 ALA A CA 1
ATOM 965 C C . ALA A 1 66 ? 7.342 -4.883 -5.211 1.00 32.00 112 ALA A C 1
ATOM 966 O O . ALA A 1 66 ? 7.369 -3.946 -6.008 1.00 32.00 112 ALA A O 1
ATOM 973 N N . VAL A 1 67 ? 7.364 -4.715 -3.891 1.00 32.00 113 VAL A N 1
ATOM 974 C CA . VAL A 1 67 ? 7.421 -3.379 -3.304 1.00 32.00 113 VAL A CA 1
ATOM 975 C C . VAL A 1 67 ? 8.644 -3.248 -2.400 1.00 32.00 113 VAL A C 1
ATOM 976 O O . VAL A 1 67 ? 9.418 -4.191 -2.237 1.00 32.00 113 VAL A O 1
ATOM 989 N N . GLN A 1 68 ? 8.807 -2.066 -1.814 1.00 32.00 114 GLN A N 1
ATOM 990 C CA . GLN A 1 68 ? 9.938 -1.818 -0.924 1.00 32.00 114 GLN A CA 1
ATOM 991 C C . GLN A 1 68 ? 9.475 -1.083 0.329 1.00 32.00 114 GLN A C 1
ATOM 992 O O . GLN A 1 68 ? 8.584 -0.236 0.276 1.00 32.00 114 GLN A O 1
ATOM 1006 N N . GLY A 1 69 ? 10.092 -1.418 1.461 1.00 32.00 115 GLY A N 1
ATOM 1007 C CA . GLY A 1 69 ? 9.736 -0.785 2.730 1.00 32.00 115 GLY A CA 1
ATOM 1008 C C . GLY A 1 69 ? 9.934 0.726 2.658 1.00 32.00 115 GLY A C 1
ATOM 1009 O O . GLY A 1 69 ? 11.050 1.213 2.473 1.00 32.00 115 GLY A O 1
ATOM 1013 N N . GLY A 1 70 ? 8.836 1.462 2.805 1.00 32.00 116 GLY A N 1
ATOM 1014 C CA . GLY A 1 70 ? 8.896 2.920 2.752 1.00 32.00 116 GLY A CA 1
ATOM 1015 C C . GLY A 1 70 ? 8.387 3.438 1.410 1.00 32.00 116 GLY A C 1
ATOM 1016 O O . GLY A 1 70 ? 7.864 4.548 1.317 1.00 32.00 116 GLY A O 1
ATOM 1020 N N . GLN A 1 71 ? 8.546 2.621 0.369 1.00 32.00 117 GLN A N 1
ATOM 1021 C CA . GLN A 1 71 ? 8.100 3.005 -0.971 1.00 32.00 117 GLN A CA 1
ATOM 1022 C C . GLN A 1 71 ? 6.603 3.305 -0.978 1.00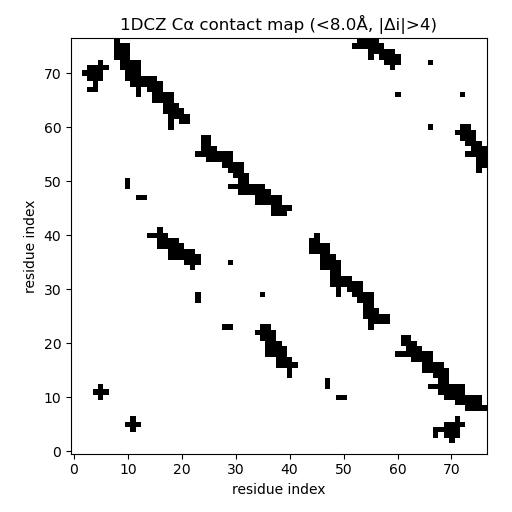 32.00 117 GLN A C 1
ATOM 1023 O O . GLN A 1 71 ? 5.821 2.655 -0.284 1.00 32.00 117 GLN A O 1
ATOM 1037 N N . GLY A 1 72 ? 6.216 4.299 -1.772 1.00 32.00 118 GLY A N 1
ATOM 1038 C CA . GLY A 1 72 ? 4.811 4.684 -1.866 1.00 32.00 118 GLY A CA 1
ATOM 1039 C C . GLY A 1 72 ? 3.967 3.527 -2.390 1.00 32.00 118 GLY A C 1
ATOM 1040 O O . GLY A 1 72 ? 4.168 3.048 -3.506 1.00 32.00 118 GLY A O 1
ATOM 1044 N N . LEU A 1 73 ? 3.020 3.085 -1.569 1.00 32.00 119 LEU A N 1
ATOM 1045 C CA . LEU A 1 73 ? 2.146 1.981 -1.955 1.00 32.00 119 LEU A CA 1
ATOM 1046 C C . LEU A 1 73 ? 0.918 2.509 -2.690 1.00 32.00 119 LEU A C 1
ATOM 1047 O O . LEU A 1 73 ? 0.649 2.132 -3.830 1.00 32.00 119 LEU A O 1
ATOM 1063 N N . ILE A 1 74 ? 0.177 3.389 -2.023 1.00 32.00 120 ILE A N 1
ATOM 1064 C CA . ILE A 1 74 ? -1.024 3.966 -2.621 1.00 32.00 120 ILE A CA 1
ATOM 1065 C C . ILE A 1 74 ? -1.141 5.443 -2.257 1.00 32.00 120 ILE A C 1
ATOM 1066 O O . ILE A 1 74 ? -0.673 5.878 -1.205 1.00 32.00 120 ILE A O 1
ATOM 1082 N N . LYS A 1 75 ? -1.774 6.208 -3.142 1.00 32.00 121 LYS A N 1
ATOM 1083 C CA . LYS A 1 75 ? -1.954 7.638 -2.908 1.00 32.00 121 LYS A CA 1
ATOM 1084 C C . LYS A 1 75 ? -3.328 7.906 -2.303 1.00 32.00 121 LYS A C 1
ATOM 1085 O O . LYS A 1 75 ? -4.351 7.469 -2.830 1.00 32.00 121 LYS A O 1
ATOM 1104 N N . ILE A 1 76 ? -3.338 8.630 -1.187 1.00 32.00 122 ILE A N 1
ATOM 1105 C CA . ILE A 1 76 ? -4.593 8.951 -0.513 1.00 32.00 122 ILE A CA 1
ATOM 1106 C C . ILE A 1 76 ? -4.948 10.420 -0.717 1.00 32.00 122 ILE A C 1
ATOM 1107 O O . ILE A 1 76 ? -4.071 11.282 -0.785 1.00 32.00 122 ILE A O 1
ATOM 1123 N N . GLY A 1 77 ? 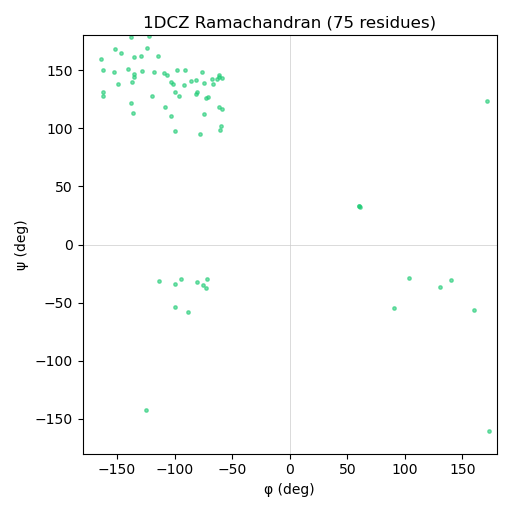-6.246 10.695 -0.814 1.00 32.00 123 GLY A N 1
ATOM 1124 C CA . GLY A 1 77 ? -6.712 12.065 -1.010 1.00 32.00 123 GLY A CA 1
ATOM 1125 C C . GLY A 1 77 ? -8.235 12.128 -0.970 1.00 32.00 123 GLY A C 1
ATOM 1126 O O . GLY A 1 77 ? -8.774 12.263 0.116 1.00 0.00 123 GLY A O 1
#